Protein AF-A0A830F9Y8-F1 (afdb_monomer)

Secondary structure (DSSP, 8-state):
--------HHHHHHHHHHHHTTTS-HHHHHHHHHHHHHHHHHHHHTT---GGG--HHHHHHHHHHHHHTS---HHHHHHHHHHHHHHHHHHHHTTSS-TTHHHHS---TTTTTTT-STTHHHHHHHHHHHS--S----TTTTSSS--

pLDDT: mean 76.43, std 21.32, range [36.03, 96.94]

Nearest PDB structures (foldseek):
  3nrw-assembly1_A  TM=9.617E-01  e=2.261E-06  Haloarcula marismortui
  5hxy-assembly2_B  TM=8.631E-01  e=4.260E-02  Thermoplasma acidophilum DSM 1728
  5hxy-assembly4_D  TM=8.463E-01  e=5.295E-02  Thermoplasma acidophilum DSM 1728
  2a3v-assembly1_D  TM=7.297E-01  e=2.707E-01  Vibrio cholerae O1 biovar El Tor str. N16961

Mean predicted aligned error: 10.89 Å

Solvent-accessible surface area (backbone atoms only — not comparable to full-atom values): 8781 Å² total; per-residue (Å²): 131,86,78,69,46,81,47,42,49,64,57,52,50,50,54,52,50,59,63,42,60,85,77,48,56,68,72,55,50,48,52,48,54,64,48,47,45,63,54,39,54,46,27,60,76,70,69,47,58,38,43,60,73,62,44,58,67,53,57,51,48,53,54,47,45,48,42,72,76,64,64,43,54,73,67,59,45,52,54,33,50,54,52,46,39,56,47,44,47,50,32,36,76,66,30,27,30,60,80,66,48,43,68,62,49,65,77,47,100,54,70,46,74,80,50,66,56,85,71,46,73,65,51,56,63,54,52,57,64,72,68,60,63,96,72,81,69,67,85,75,80,77,79,84,86,88,134

Organism: NCBI:txid1193105

InterPro domains:
  IPR004107 Integrase, SAM-like, N-terminal [PF02899] (22-92)
  IPR010998 Integrase/recombinase, N-terminal [G3DSA:1.10.150.130] (1-110)
  IPR044068 Core-binding (CB) domain [PS51900] (7-92)

Radius of gyration: 16.34 Å; Cα contacts (8 Å, |Δi|>4): 111; chains: 1; bounding box: 56×32×41 Å

Sequence (147 aa):
MAELKPIAPAEAKEMYLAQRRGEVAESTLQAHHYRLKPFVQWCESTSLTNPNELSARDLHKYRFHRKEEDDLNKVTLRTQLSAIRVFVKFLESIDGVEQGLHDNFVLTGNVYDEFTSVESRSTVVREVQDNYSPNGRNPLSQASRSL

Structure (mmCIF, N/CA/C/O backbone):
data_AF-A0A830F9Y8-F1
#
_entry.id   AF-A0A830F9Y8-F1
#
loop_
_atom_site.group_PDB
_atom_site.id
_atom_site.type_symbol
_atom_site.label_atom_id
_atom_site.label_alt_id
_atom_site.label_comp_id
_atom_site.label_asym_id
_atom_site.label_entity_id
_atom_site.label_seq_id
_atom_site.pdbx_PDB_ins_code
_atom_site.Cartn_x
_atom_site.Cartn_y
_atom_site.Cartn_z
_atom_site.occupancy
_atom_site.B_iso_or_equiv
_atom_site.auth_seq_id
_atom_site.auth_comp_id
_atom_site.auth_asym_id
_atom_site.auth_atom_id
_atom_site.pdbx_PDB_model_num
ATOM 1 N N . MET A 1 1 ? -17.092 10.293 11.087 1.00 59.34 1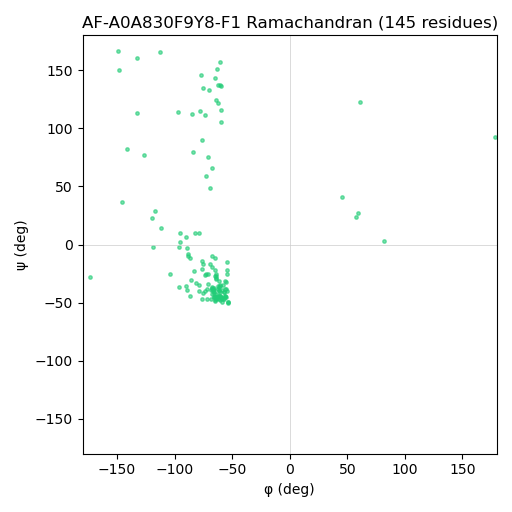 MET A N 1
ATOM 2 C CA . MET A 1 1 ? -15.776 9.829 10.601 1.00 59.34 1 MET A CA 1
ATOM 3 C C . MET A 1 1 ? -15.491 8.523 11.318 1.00 59.34 1 MET A C 1
ATOM 5 O O . MET A 1 1 ? -15.815 8.452 12.498 1.00 59.34 1 MET A O 1
ATOM 9 N N . ALA A 1 2 ? -15.026 7.490 10.613 1.00 70.50 2 ALA A N 1
ATOM 10 C CA . ALA A 1 2 ? -14.659 6.227 11.253 1.00 70.50 2 ALA A CA 1
ATOM 11 C C . ALA A 1 2 ? -13.461 6.453 12.190 1.00 70.50 2 ALA A C 1
ATOM 13 O O . ALA A 1 2 ? -12.599 7.282 11.896 1.00 70.50 2 ALA A O 1
ATOM 14 N N . GLU A 1 3 ? -13.443 5.764 13.328 1.00 86.50 3 GLU A N 1
ATOM 15 C CA . GLU A 1 3 ? -12.318 5.797 14.261 1.00 86.50 3 GLU A CA 1
ATOM 16 C C . GLU A 1 3 ? -11.200 4.905 13.713 1.00 86.50 3 GLU A C 1
ATOM 18 O O . GLU A 1 3 ? -11.386 3.697 13.575 1.00 86.50 3 GLU A O 1
ATOM 23 N N . LEU A 1 4 ? -10.058 5.506 13.368 1.00 92.25 4 LEU A N 1
ATOM 24 C CA . LEU A 1 4 ? -8.929 4.764 12.812 1.00 92.25 4 LEU A CA 1
ATOM 25 C C . LEU A 1 4 ? -8.202 3.973 13.900 1.00 92.25 4 LEU A C 1
ATOM 27 O O . LEU A 1 4 ? -7.878 4.507 14.964 1.00 92.25 4 LEU A O 1
ATOM 31 N N . LYS A 1 5 ? -7.882 2.713 13.608 1.00 89.62 5 LYS A N 1
ATOM 32 C CA . LYS A 1 5 ? -7.204 1.799 14.528 1.00 89.62 5 LYS A CA 1
ATOM 33 C C . LYS A 1 5 ? -5.706 1.782 14.235 1.00 89.62 5 LYS A C 1
ATOM 35 O O . LYS A 1 5 ? -5.310 1.331 13.162 1.00 89.62 5 LYS A O 1
ATOM 40 N N . PRO A 1 6 ? -4.867 2.271 15.166 1.00 92.00 6 PRO A N 1
ATOM 41 C CA . PRO A 1 6 ? -3.429 2.316 14.953 1.00 92.00 6 PRO A CA 1
ATOM 42 C C . PRO A 1 6 ? -2.872 0.904 14.772 1.00 92.00 6 PRO A C 1
ATOM 44 O O . PRO A 1 6 ? -3.231 -0.016 15.506 1.00 92.00 6 PRO A O 1
ATOM 47 N N . ILE A 1 7 ? -1.970 0.753 13.809 1.00 93.75 7 ILE A N 1
ATOM 48 C CA . ILE A 1 7 ? -1.305 -0.510 13.486 1.00 93.75 7 ILE A CA 1
ATOM 49 C C . ILE A 1 7 ? 0.101 -0.214 12.966 1.00 93.75 7 ILE A C 1
ATOM 51 O O . ILE A 1 7 ? 0.319 0.836 12.377 1.00 93.75 7 ILE A O 1
ATOM 55 N N . ALA A 1 8 ? 1.080 -1.095 13.154 1.00 94.25 8 ALA A N 1
ATOM 56 C CA . ALA A 1 8 ? 2.384 -0.898 12.517 1.00 94.25 8 ALA A CA 1
ATOM 57 C C . ALA A 1 8 ? 2.324 -1.276 11.018 1.00 94.25 8 ALA A C 1
ATOM 59 O O . ALA A 1 8 ? 1.669 -2.261 10.672 1.00 94.25 8 ALA A O 1
ATOM 60 N N . PRO A 1 9 ? 3.053 -0.603 10.103 1.00 93.81 9 PRO A N 1
ATOM 61 C CA . PRO A 1 9 ? 3.070 -0.971 8.683 1.00 93.81 9 PRO A CA 1
ATOM 62 C C . PRO A 1 9 ? 3.474 -2.431 8.434 1.00 93.81 9 PRO A C 1
ATOM 64 O O . PRO A 1 9 ? 2.911 -3.098 7.565 1.00 93.81 9 PRO A O 1
ATOM 67 N N . ALA A 1 10 ? 4.431 -2.941 9.216 1.00 94.56 10 ALA A N 1
ATOM 68 C CA . ALA A 1 10 ? 4.863 -4.334 9.155 1.00 94.56 10 ALA A CA 1
ATOM 69 C C . ALA A 1 10 ? 3.749 -5.300 9.584 1.00 94.56 10 ALA A C 1
ATOM 71 O O . ALA A 1 10 ? 3.488 -6.280 8.892 1.00 94.56 10 ALA A O 1
ATOM 72 N N . GLU A 1 11 ? 3.053 -4.996 10.679 1.00 95.94 11 GLU A N 1
ATOM 73 C CA . GLU A 1 11 ? 1.930 -5.797 11.171 1.00 95.94 11 GLU A CA 1
ATOM 74 C C . GLU A 1 11 ? 0.768 -5.799 10.172 1.00 95.94 11 GLU A C 1
ATOM 76 O O . GLU A 1 11 ? 0.253 -6.856 9.807 1.00 95.94 11 GLU A O 1
ATOM 81 N N . ALA A 1 12 ? 0.425 -4.629 9.632 1.00 96.00 12 ALA A N 1
ATOM 82 C CA . ALA A 1 12 ? -0.626 -4.501 8.637 1.00 96.00 12 ALA A CA 1
ATOM 83 C C . ALA A 1 12 ? -0.306 -5.282 7.352 1.00 96.00 12 ALA A C 1
ATOM 85 O O . ALA A 1 12 ? -1.188 -5.916 6.768 1.00 96.00 12 ALA A O 1
ATOM 86 N N . LYS A 1 13 ? 0.966 -5.294 6.926 1.00 96.75 13 LYS A N 1
ATOM 87 C CA . LYS A 1 13 ? 1.441 -6.137 5.819 1.00 96.75 13 LYS A CA 1
ATOM 88 C C . LYS A 1 13 ? 1.219 -7.622 6.113 1.00 96.75 13 LYS A C 1
ATOM 90 O O . LYS A 1 13 ? 0.755 -8.338 5.228 1.00 96.75 13 LYS A O 1
ATOM 95 N N . GLU A 1 14 ? 1.543 -8.098 7.311 1.00 96.94 14 GLU A N 1
ATOM 96 C CA . GLU A 1 14 ? 1.347 -9.510 7.657 1.00 96.94 14 GLU A CA 1
ATOM 97 C C . GLU A 1 14 ? -0.139 -9.884 7.709 1.00 96.94 14 GLU A C 1
ATOM 99 O O . GLU A 1 14 ? -0.518 -10.924 7.168 1.00 96.94 14 GLU A O 1
ATOM 104 N N . MET A 1 15 ? -1.001 -9.012 8.242 1.00 96.25 15 MET A N 1
ATOM 105 C CA . MET A 1 15 ? -2.456 -9.212 8.201 1.00 96.25 15 MET A CA 1
ATOM 106 C C . MET A 1 15 ? -2.985 -9.291 6.763 1.00 96.25 15 MET A C 1
ATOM 108 O O . MET A 1 15 ? -3.756 -10.193 6.432 1.00 96.25 15 MET A O 1
ATOM 112 N N . TYR A 1 16 ? -2.522 -8.397 5.886 1.00 96.38 16 TYR A N 1
ATOM 113 C CA . TYR A 1 16 ? -2.870 -8.414 4.466 1.00 96.38 16 TYR A CA 1
ATOM 114 C C . TYR A 1 16 ? -2.474 -9.735 3.787 1.00 96.38 16 TYR A C 1
ATOM 116 O O . TYR A 1 16 ? -3.261 -10.333 3.048 1.00 96.38 16 TYR A O 1
ATOM 124 N N . LEU A 1 17 ? -1.252 -10.211 4.038 1.00 95.19 17 LEU A N 1
ATOM 125 C CA . LEU A 1 17 ? -0.767 -11.473 3.479 1.00 95.19 17 LEU A CA 1
ATOM 126 C C . LEU A 1 17 ? -1.526 -12.676 4.055 1.00 95.19 17 LEU A C 1
ATOM 128 O O . LEU A 1 17 ? -1.830 -13.614 3.318 1.00 95.19 17 LEU A O 1
ATOM 132 N N . ALA A 1 18 ? -1.875 -12.647 5.341 1.00 95.88 18 ALA A N 1
ATOM 133 C CA . ALA A 1 18 ? -2.679 -13.689 5.967 1.00 95.88 18 ALA A CA 1
ATOM 134 C C . ALA A 1 18 ? -4.066 -13.802 5.316 1.00 95.88 18 ALA A C 1
ATOM 136 O O . ALA A 1 18 ? -4.477 -14.912 4.980 1.00 95.88 18 ALA A O 1
ATOM 137 N N . GLN A 1 19 ? -4.741 -12.675 5.054 1.00 93.75 19 GLN A N 1
ATOM 138 C CA . GLN A 1 19 ? -6.018 -12.671 4.335 1.00 93.75 19 GLN A CA 1
ATOM 139 C C . GLN A 1 19 ? -5.864 -13.244 2.916 1.00 93.75 19 GLN A C 1
ATOM 141 O O . GLN A 1 19 ? -6.620 -14.120 2.501 1.00 93.75 19 GLN A O 1
ATOM 146 N N . ARG A 1 20 ? -4.842 -12.797 2.178 1.00 90.56 20 ARG A N 1
ATOM 147 C CA . ARG A 1 20 ? -4.605 -13.210 0.786 1.00 90.56 20 ARG A CA 1
ATOM 148 C C . ARG A 1 20 ? -4.270 -14.687 0.622 1.00 90.56 20 ARG A C 1
ATOM 150 O O . ARG A 1 20 ? -4.530 -15.240 -0.443 1.00 90.56 20 ARG A O 1
ATOM 157 N N . ARG A 1 21 ? -3.695 -15.333 1.638 1.00 91.38 21 ARG A N 1
ATOM 158 C CA . ARG A 1 21 ? -3.220 -16.725 1.560 1.00 91.38 21 ARG A CA 1
ATOM 159 C C . ARG A 1 21 ? -4.304 -17.718 1.124 1.00 91.38 21 ARG A C 1
ATOM 161 O O . ARG A 1 21 ? -3.980 -18.694 0.461 1.00 91.38 21 ARG A O 1
ATOM 168 N N . GLY A 1 22 ? -5.569 -17.476 1.474 1.00 86.56 22 GLY A N 1
ATOM 169 C CA . GLY A 1 22 ? -6.697 -18.318 1.054 1.00 86.56 22 GLY A CA 1
ATOM 170 C C . GLY A 1 22 ? -7.299 -17.956 -0.309 1.00 86.56 22 GLY A C 1
ATOM 171 O O . GLY A 1 22 ? -8.105 -18.715 -0.838 1.00 86.56 22 GLY A O 1
ATOM 172 N N . GLU A 1 23 ? -6.929 -16.807 -0.876 1.00 88.81 23 GLU A N 1
ATOM 173 C CA . GLU A 1 23 ? -7.550 -16.233 -2.078 1.00 88.81 23 GLU A CA 1
ATOM 174 C C . GLU A 1 23 ? -6.688 -16.414 -3.335 1.00 88.81 23 GLU A C 1
ATOM 176 O O . GLU A 1 23 ? -7.203 -16.395 -4.454 1.00 88.81 23 GLU A O 1
ATOM 181 N N . VAL A 1 24 ? -5.368 -16.546 -3.173 1.00 88.44 24 VAL A N 1
ATOM 182 C CA . VAL A 1 24 ? -4.410 -16.571 -4.285 1.00 88.44 24 VAL A CA 1
ATOM 183 C C . VAL A 1 24 ? -3.404 -17.710 -4.156 1.00 88.44 24 VAL A C 1
ATOM 185 O O . VAL A 1 24 ? -3.159 -18.233 -3.074 1.00 88.44 24 VAL A O 1
ATOM 188 N N . ALA A 1 25 ? -2.771 -18.072 -5.274 1.00 91.25 25 ALA A N 1
ATOM 189 C CA . ALA A 1 25 ? -1.667 -19.026 -5.271 1.00 91.25 25 ALA A CA 1
ATOM 190 C C . ALA A 1 25 ? -0.465 -18.502 -4.462 1.00 91.25 25 ALA A C 1
ATOM 192 O O . ALA A 1 25 ? -0.194 -17.299 -4.450 1.00 91.25 25 ALA A O 1
ATOM 193 N N . GLU A 1 26 ? 0.321 -19.412 -3.880 1.00 86.94 26 GLU A N 1
ATOM 194 C CA . GLU A 1 26 ? 1.504 -19.074 -3.072 1.00 86.94 26 GLU A CA 1
ATOM 195 C C . GLU A 1 26 ? 2.493 -18.171 -3.827 1.00 86.94 26 GLU A C 1
ATOM 197 O O . GLU A 1 26 ? 2.990 -17.191 -3.283 1.00 86.94 26 GLU A O 1
ATOM 202 N N . SER A 1 27 ? 2.712 -18.411 -5.123 1.00 87.81 27 SER A N 1
ATOM 203 C CA . SER A 1 27 ? 3.566 -17.557 -5.963 1.00 87.81 27 SER A CA 1
ATOM 204 C C . SER A 1 27 ? 3.066 -16.110 -6.052 1.00 87.81 27 SER A C 1
ATOM 206 O O . SER A 1 27 ? 3.857 -15.166 -6.065 1.00 87.81 27 SER A O 1
ATOM 208 N N . THR A 1 28 ? 1.745 -15.918 -6.073 1.00 88.12 28 THR A N 1
ATOM 209 C CA . THR A 1 28 ? 1.118 -14.591 -6.080 1.00 88.12 28 THR A CA 1
ATOM 210 C C . THR A 1 28 ? 1.239 -13.935 -4.708 1.00 88.12 28 THR A C 1
ATOM 212 O O . THR A 1 28 ? 1.537 -12.741 -4.626 1.00 88.12 28 THR A O 1
ATOM 215 N N . LEU A 1 29 ? 1.071 -14.708 -3.631 1.00 90.81 29 LEU A N 1
ATOM 216 C CA . LEU A 1 29 ? 1.266 -14.234 -2.263 1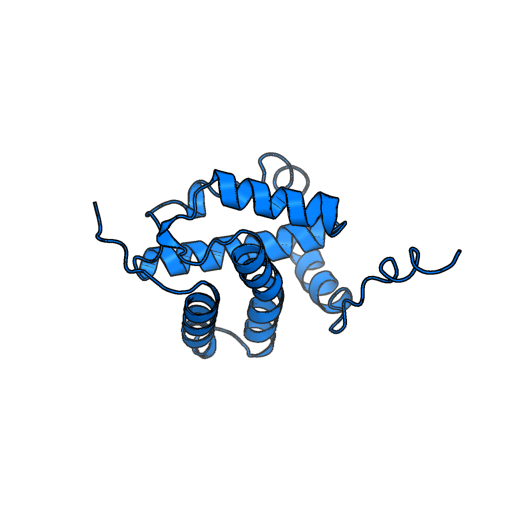.00 90.81 29 LEU A CA 1
ATOM 217 C C . LEU A 1 29 ? 2.704 -13.746 -2.042 1.00 90.81 29 LEU A C 1
ATOM 219 O O . LEU A 1 29 ? 2.914 -12.626 -1.570 1.00 90.81 29 LEU A O 1
ATOM 223 N N . GLN A 1 30 ? 3.687 -14.538 -2.473 1.00 89.44 30 GLN A N 1
ATOM 224 C CA . GLN A 1 30 ? 5.098 -14.167 -2.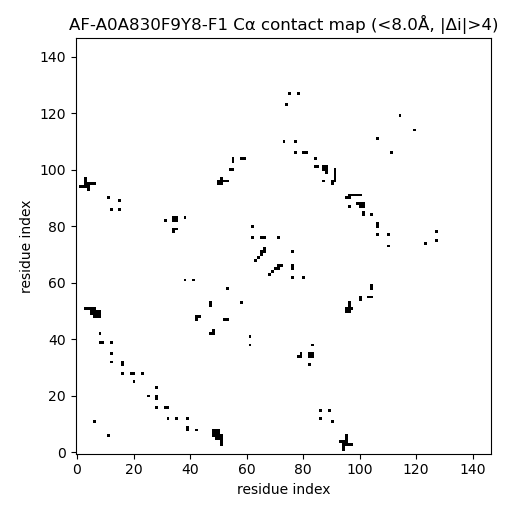442 1.00 89.44 30 GLN A CA 1
ATOM 225 C C . GLN A 1 30 ? 5.350 -12.883 -3.235 1.00 89.44 30 GLN A C 1
ATOM 227 O O . GLN A 1 30 ? 5.949 -11.941 -2.718 1.00 89.44 30 GLN A O 1
ATOM 232 N N . ALA A 1 31 ? 4.818 -12.773 -4.454 1.00 90.06 31 ALA A N 1
ATOM 233 C CA . ALA A 1 31 ? 4.959 -11.558 -5.251 1.00 90.06 31 ALA A CA 1
ATOM 234 C C . ALA A 1 31 ? 4.427 -10.307 -4.523 1.00 90.06 31 ALA A C 1
ATOM 236 O O . ALA A 1 31 ? 5.064 -9.252 -4.562 1.00 90.06 31 ALA A O 1
ATOM 237 N N . HIS A 1 32 ? 3.294 -10.409 -3.820 1.00 91.62 32 HIS A N 1
ATOM 238 C CA . HIS A 1 32 ? 2.794 -9.327 -2.970 1.00 91.62 32 HIS A CA 1
ATOM 239 C C . HIS A 1 32 ? 3.741 -9.013 -1.807 1.00 91.62 32 HIS A C 1
ATOM 241 O O . HIS A 1 32 ? 4.063 -7.843 -1.597 1.00 91.62 32 HIS A O 1
ATOM 247 N N . HIS A 1 33 ? 4.225 -10.032 -1.095 1.00 92.50 33 HIS A N 1
ATOM 248 C CA . HIS A 1 33 ? 5.177 -9.869 0.003 1.00 92.50 33 HIS A CA 1
ATOM 249 C C . HIS A 1 33 ? 6.418 -9.071 -0.435 1.00 92.50 33 HIS A C 1
ATOM 251 O O . HIS A 1 33 ? 6.768 -8.069 0.194 1.00 92.50 33 HIS A O 1
ATOM 257 N N . TYR A 1 34 ? 7.037 -9.454 -1.556 1.00 92.94 34 TYR A N 1
ATOM 258 C CA . TYR A 1 34 ? 8.236 -8.785 -2.067 1.00 92.94 34 TYR A CA 1
ATOM 259 C C . TYR A 1 34 ? 7.977 -7.357 -2.544 1.00 92.94 34 TYR A C 1
ATOM 261 O O . TYR A 1 34 ? 8.809 -6.481 -2.322 1.00 92.94 34 TYR A O 1
ATOM 269 N N . ARG A 1 35 ? 6.820 -7.088 -3.157 1.00 92.12 35 ARG A N 1
ATOM 270 C CA . ARG A 1 35 ? 6.471 -5.736 -3.627 1.00 92.12 35 ARG A CA 1
ATOM 271 C C . ARG A 1 35 ? 6.172 -4.774 -2.481 1.00 92.12 35 ARG A C 1
ATOM 273 O O . ARG A 1 35 ? 6.487 -3.592 -2.603 1.00 92.12 35 ARG A O 1
ATOM 280 N N . LEU A 1 36 ? 5.587 -5.269 -1.389 1.00 94.75 36 LEU A N 1
ATOM 281 C CA . LEU A 1 36 ? 5.233 -4.461 -0.218 1.00 94.75 36 LEU A CA 1
ATOM 282 C C . LEU A 1 36 ? 6.405 -4.249 0.744 1.00 94.75 36 LEU A C 1
ATOM 284 O O . LEU A 1 36 ? 6.411 -3.271 1.484 1.00 94.75 36 LEU A O 1
ATOM 288 N N . LYS A 1 37 ? 7.418 -5.121 0.723 1.00 94.19 37 LYS A N 1
ATOM 289 C CA . LYS A 1 37 ? 8.585 -5.001 1.606 1.00 94.19 37 LYS A CA 1
ATOM 290 C C . LYS A 1 37 ? 9.277 -3.623 1.518 1.00 94.19 37 LYS A C 1
ATOM 292 O O . LYS A 1 37 ? 9.452 -3.022 2.575 1.00 94.19 37 LYS A O 1
ATOM 297 N N . PRO A 1 38 ? 9.599 -3.067 0.331 1.00 93.62 38 PRO A N 1
ATOM 298 C CA . PRO A 1 38 ? 10.215 -1.740 0.249 1.00 93.62 38 PRO A CA 1
ATOM 299 C C . PRO A 1 38 ? 9.317 -0.613 0.760 1.00 93.62 38 PRO A C 1
ATOM 301 O O . PRO A 1 38 ? 9.821 0.407 1.205 1.00 93.62 38 PRO A O 1
ATOM 304 N N . PHE A 1 39 ? 7.991 -0.773 0.697 1.00 94.06 39 PHE A N 1
ATOM 305 C CA . PHE A 1 39 ? 7.067 0.211 1.260 1.00 94.06 39 PHE A CA 1
ATOM 306 C C . PHE A 1 39 ? 7.148 0.242 2.789 1.00 94.06 39 PHE A C 1
ATOM 308 O O . PHE A 1 39 ? 7.318 1.312 3.359 1.00 94.06 39 PHE A O 1
ATOM 315 N N . VAL A 1 40 ? 7.126 -0.922 3.444 1.00 94.00 40 VAL A N 1
ATOM 316 C CA . VAL A 1 40 ? 7.285 -1.011 4.907 1.00 94.00 40 VAL A CA 1
ATOM 317 C C . VAL A 1 40 ? 8.640 -0.452 5.352 1.00 94.00 40 VAL A C 1
ATOM 319 O O . VAL A 1 40 ? 8.691 0.350 6.278 1.00 94.00 40 VAL A O 1
ATOM 322 N N . GLN A 1 41 ? 9.720 -0.799 4.644 1.00 92.31 41 GLN A N 1
ATOM 323 C CA . GLN A 1 41 ? 11.060 -0.263 4.919 1.00 92.31 41 GLN A CA 1
ATOM 324 C C . GLN A 1 41 ? 11.123 1.260 4.750 1.00 92.31 41 GLN A C 1
ATOM 326 O O . GLN A 1 41 ? 11.758 1.956 5.539 1.00 92.31 41 GLN A O 1
ATOM 331 N N . TRP A 1 42 ? 10.446 1.789 3.731 1.00 93.56 42 TRP A N 1
ATOM 332 C CA . TRP A 1 42 ? 10.354 3.226 3.527 1.00 93.56 42 TRP A CA 1
ATOM 333 C C . TRP A 1 42 ? 9.592 3.909 4.667 1.00 93.56 42 TRP A C 1
ATOM 335 O O . TRP A 1 42 ? 10.096 4.890 5.208 1.00 93.56 42 TRP A O 1
ATOM 345 N N . CYS A 1 43 ? 8.452 3.356 5.096 1.00 92.50 43 CYS A N 1
ATOM 346 C CA . CYS A 1 43 ? 7.698 3.858 6.245 1.00 92.50 43 CYS A CA 1
ATOM 347 C C . CYS A 1 43 ? 8.566 3.935 7.511 1.00 92.50 43 CYS A C 1
ATOM 349 O O . CYS A 1 43 ? 8.575 4.964 8.182 1.00 92.50 43 CYS A O 1
ATOM 351 N N . GLU A 1 44 ? 9.356 2.896 7.796 1.00 90.06 44 GLU A N 1
ATOM 352 C CA . GLU A 1 44 ? 10.319 2.899 8.906 1.00 90.06 44 GLU A CA 1
ATOM 353 C C . GLU A 1 44 ? 11.360 4.021 8.753 1.00 90.06 44 GLU A C 1
ATOM 355 O O . GLU A 1 44 ? 11.594 4.782 9.692 1.00 90.06 44 GLU A O 1
ATOM 360 N N . SER A 1 45 ? 11.936 4.183 7.556 1.00 89.69 45 SER A N 1
ATOM 361 C CA . SER A 1 45 ? 12.948 5.214 7.282 1.00 89.69 45 SER A CA 1
ATOM 362 C C . SER A 1 45 ? 12.418 6.648 7.413 1.00 89.69 45 SER A C 1
ATOM 364 O O . SER A 1 45 ? 13.162 7.550 7.793 1.00 89.69 45 SER A O 1
ATOM 366 N N . THR A 1 46 ? 11.128 6.868 7.143 1.00 88.31 46 THR A N 1
ATOM 367 C CA . THR A 1 46 ? 10.478 8.182 7.241 1.00 88.31 46 THR A CA 1
ATOM 368 C C . THR A 1 46 ? 9.771 8.405 8.577 1.00 88.31 46 THR A C 1
ATOM 370 O O . THR A 1 46 ? 9.033 9.378 8.707 1.00 88.31 46 THR A O 1
ATOM 373 N N . SER A 1 47 ? 9.972 7.522 9.565 1.00 88.75 47 SER A N 1
ATOM 374 C CA . SER A 1 47 ? 9.269 7.538 10.861 1.00 88.75 47 SER A CA 1
ATOM 375 C C . SER A 1 47 ? 7.738 7.454 10.759 1.00 88.75 47 SER A C 1
ATOM 377 O O . SER A 1 47 ? 7.030 7.842 11.683 1.00 88.75 47 SER A O 1
ATOM 379 N N . LEU A 1 48 ? 7.219 6.909 9.657 1.00 90.25 48 LEU A N 1
ATOM 380 C CA . LEU A 1 48 ? 5.799 6.625 9.476 1.00 90.25 48 LEU A CA 1
ATOM 381 C C . LEU A 1 48 ? 5.503 5.267 10.120 1.00 90.25 48 LEU A C 1
ATOM 383 O O . LEU A 1 48 ? 5.460 4.230 9.462 1.00 90.25 48 LEU A O 1
ATOM 387 N N . THR A 1 49 ? 5.354 5.268 11.440 1.00 88.50 49 THR A N 1
ATOM 388 C CA . THR A 1 49 ? 5.120 4.054 12.239 1.00 88.50 49 THR A C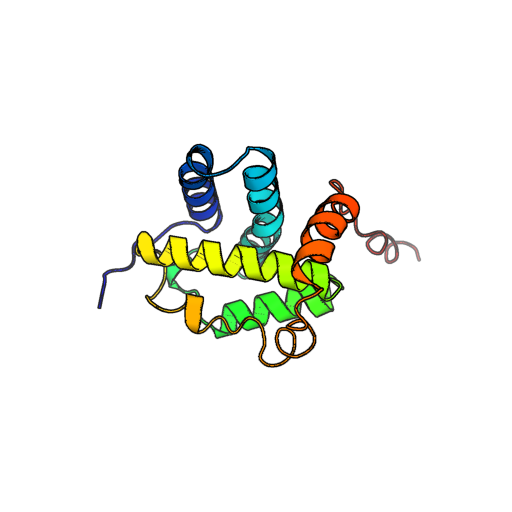A 1
ATOM 389 C C . THR A 1 49 ? 3.642 3.703 12.381 1.00 88.50 49 THR A C 1
ATOM 391 O O . THR A 1 49 ? 3.328 2.617 12.861 1.00 88.50 49 THR A O 1
ATOM 394 N N . ASN A 1 50 ? 2.746 4.589 11.938 1.00 90.00 50 ASN A N 1
ATOM 395 C CA . ASN A 1 50 ? 1.304 4.396 11.965 1.00 90.00 50 ASN A CA 1
ATOM 396 C C . ASN A 1 50 ? 0.683 4.770 10.603 1.00 90.00 50 ASN A C 1
ATOM 398 O O . ASN A 1 50 ? 0.673 5.950 10.242 1.00 90.00 50 ASN A O 1
ATOM 402 N N . PRO A 1 51 ? 0.135 3.802 9.845 1.00 88.69 51 PRO A N 1
ATOM 403 C CA . PRO A 1 51 ? -0.585 4.036 8.605 1.00 88.69 51 PRO A CA 1
ATOM 404 C C . PRO A 1 51 ? -1.741 5.030 8.727 1.00 88.69 51 PRO A C 1
ATOM 406 O O . PRO A 1 51 ? -2.055 5.655 7.724 1.00 88.69 51 PRO A O 1
ATOM 409 N N . ASN A 1 52 ? -2.304 5.278 9.917 1.00 91.31 52 ASN A N 1
ATOM 410 C CA . ASN A 1 52 ? -3.339 6.303 10.106 1.00 91.31 52 ASN A CA 1
ATOM 411 C C . ASN A 1 52 ? -2.908 7.699 9.615 1.00 91.31 52 ASN A C 1
ATOM 413 O O . ASN A 1 52 ? -3.755 8.525 9.290 1.00 91.31 52 ASN A O 1
ATOM 417 N N . GLU A 1 53 ? -1.602 7.968 9.578 1.00 88.12 53 GLU A N 1
ATOM 418 C CA . GLU A 1 53 ? -1.023 9.233 9.117 1.00 88.12 53 GLU A CA 1
ATOM 419 C C . GLU A 1 53 ? -0.738 9.251 7.606 1.00 88.12 53 GLU A C 1
ATOM 421 O O . GLU A 1 53 ? -0.306 10.273 7.070 1.00 88.12 53 GLU A O 1
ATOM 426 N N . LEU A 1 54 ? -0.966 8.139 6.896 1.00 90.56 54 LEU A N 1
ATOM 427 C CA . LEU A 1 54 ? -0.759 8.069 5.453 1.00 90.56 54 LEU A CA 1
ATOM 428 C C . LEU A 1 54 ? -1.691 9.035 4.735 1.00 90.56 54 LEU A C 1
ATOM 430 O O . LEU A 1 54 ? -2.913 8.909 4.770 1.00 90.56 54 LEU A O 1
ATOM 434 N N . SER A 1 55 ? -1.084 9.938 3.974 1.00 87.81 55 SER A N 1
ATOM 435 C CA . SER A 1 55 ? -1.796 10.804 3.048 1.00 87.81 55 SER A CA 1
ATOM 436 C C . SER A 1 55 ? -1.457 10.471 1.596 1.00 87.81 55 SER A C 1
ATOM 438 O O . SER A 1 55 ? -0.439 9.843 1.280 1.00 87.81 55 SER A O 1
ATOM 440 N N . ALA A 1 56 ? -2.263 10.987 0.666 1.00 87.44 56 ALA A N 1
ATOM 441 C CA . ALA A 1 56 ? -1.947 10.913 -0.760 1.00 87.44 56 ALA A CA 1
ATOM 442 C C . ALA A 1 56 ? -0.569 11.533 -1.077 1.00 87.44 56 ALA A C 1
ATOM 444 O O . ALA A 1 56 ? 0.138 11.070 -1.972 1.00 87.44 56 ALA A O 1
ATOM 445 N N . ARG A 1 57 ? -0.142 12.550 -0.310 1.00 87.81 57 ARG A N 1
ATOM 446 C CA . ARG A 1 57 ? 1.174 13.188 -0.470 1.00 87.81 57 ARG A CA 1
ATOM 447 C C . ARG A 1 57 ? 2.306 12.230 -0.120 1.00 87.81 57 ARG A C 1
ATOM 449 O O . ARG A 1 57 ? 3.325 12.242 -0.803 1.00 87.81 57 ARG A O 1
ATOM 456 N N . ASP A 1 58 ? 2.138 11.396 0.898 1.00 90.50 58 ASP A N 1
ATOM 457 C CA . ASP A 1 58 ? 3.165 10.435 1.311 1.00 90.50 58 ASP A CA 1
ATOM 458 C C . ASP A 1 58 ? 3.291 9.302 0.302 1.00 90.50 58 ASP A C 1
ATOM 460 O O . ASP A 1 58 ? 4.396 8.937 -0.090 1.00 90.50 58 ASP A O 1
ATOM 464 N N . LEU A 1 59 ? 2.167 8.852 -0.252 1.00 88.81 59 LEU A N 1
ATOM 465 C CA . LEU A 1 59 ? 2.170 7.919 -1.372 1.00 88.81 59 LEU A CA 1
ATOM 466 C C . LEU A 1 59 ? 2.866 8.500 -2.622 1.00 88.81 59 LEU A C 1
ATOM 468 O O . LEU A 1 59 ? 3.589 7.789 -3.327 1.00 88.81 59 LEU A O 1
ATOM 472 N N . HIS A 1 60 ? 2.716 9.804 -2.883 1.00 87.31 60 HIS A N 1
ATOM 473 C CA . HIS A 1 60 ? 3.480 10.502 -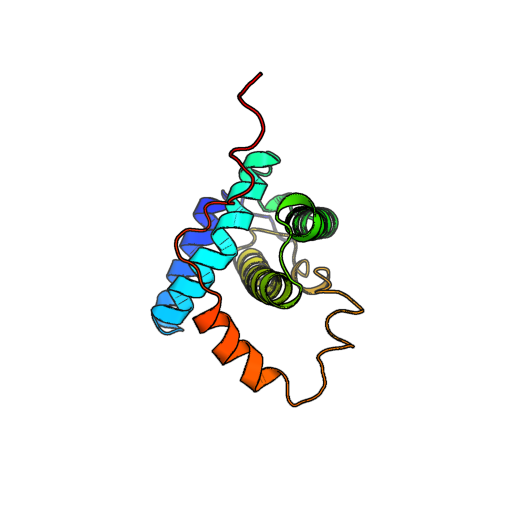3.922 1.00 87.31 60 HIS A CA 1
ATOM 474 C C . HIS A 1 60 ? 4.984 10.568 -3.616 1.00 87.31 60 HIS A C 1
ATOM 476 O O . HIS A 1 60 ? 5.787 10.353 -4.528 1.00 87.31 60 HIS A O 1
ATOM 482 N N . LYS A 1 61 ? 5.379 10.826 -2.361 1.00 89.44 61 LYS A N 1
ATOM 483 C CA . LYS A 1 61 ? 6.791 10.805 -1.938 1.00 89.44 61 LYS A CA 1
ATOM 484 C C . LYS A 1 61 ? 7.396 9.416 -2.104 1.00 89.44 61 LYS A C 1
ATOM 486 O O . LYS A 1 61 ? 8.480 9.303 -2.664 1.00 89.44 61 LYS A O 1
ATOM 491 N N . TYR A 1 62 ? 6.678 8.369 -1.700 1.00 90.31 62 TYR A N 1
ATOM 492 C CA . TYR A 1 62 ? 7.108 6.989 -1.902 1.00 90.31 62 TYR A CA 1
ATOM 493 C C . TYR A 1 62 ? 7.350 6.693 -3.387 1.00 90.31 62 TYR A C 1
ATOM 495 O O . TYR A 1 62 ? 8.396 6.167 -3.759 1.00 90.31 62 TYR A O 1
ATOM 503 N N . ARG A 1 63 ? 6.419 7.094 -4.265 1.00 87.94 63 ARG A N 1
ATOM 504 C CA . ARG A 1 63 ? 6.590 6.950 -5.720 1.00 87.94 63 ARG A CA 1
ATOM 505 C C . ARG A 1 63 ? 7.862 7.637 -6.219 1.00 87.94 63 ARG A C 1
ATOM 507 O O . ARG A 1 63 ? 8.556 7.071 -7.057 1.00 87.94 63 ARG A O 1
ATOM 514 N N . PHE A 1 64 ? 8.120 8.860 -5.760 1.00 89.25 64 PHE A N 1
ATOM 515 C CA . PHE A 1 64 ? 9.302 9.626 -6.148 1.00 89.25 64 PHE A CA 1
ATOM 516 C C . PHE A 1 64 ? 10.585 8.950 -5.660 1.00 89.25 64 PHE A C 1
ATOM 518 O O . PHE A 1 64 ? 11.471 8.708 -6.467 1.00 89.25 64 PHE A O 1
ATOM 525 N N . HIS A 1 65 ? 10.630 8.535 -4.392 1.00 88.25 65 HIS A N 1
ATOM 526 C CA . HIS A 1 65 ? 11.749 7.791 -3.813 1.00 88.25 65 HIS A CA 1
ATOM 527 C C . HIS A 1 65 ? 12.085 6.539 -4.636 1.00 88.25 65 HIS A C 1
ATOM 529 O O . HIS A 1 65 ? 13.208 6.384 -5.101 1.00 88.25 65 HIS A O 1
ATOM 535 N N . ARG A 1 66 ? 11.082 5.707 -4.950 1.00 89.06 66 ARG A N 1
ATOM 536 C CA . ARG A 1 66 ? 11.287 4.491 -5.756 1.00 89.06 66 ARG A CA 1
ATOM 537 C C . ARG A 1 66 ? 11.761 4.762 -7.186 1.00 89.06 66 ARG A C 1
ATOM 539 O O . ARG A 1 66 ? 12.330 3.873 -7.811 1.00 89.06 66 ARG A O 1
ATOM 546 N N . LYS A 1 67 ? 11.464 5.939 -7.737 1.00 85.31 67 LYS A N 1
ATOM 547 C CA . LYS A 1 67 ? 11.862 6.313 -9.096 1.00 85.31 67 LYS A CA 1
ATOM 548 C C . LYS A 1 67 ? 13.259 6.925 -9.132 1.00 85.31 67 LYS A C 1
ATOM 550 O O . LYS A 1 67 ? 14.016 6.590 -10.026 1.00 85.31 67 LYS A O 1
ATOM 555 N N . GLU A 1 68 ? 13.565 7.827 -8.209 1.00 84.25 68 GLU A N 1
ATOM 556 C CA . GLU A 1 68 ? 14.776 8.652 -8.271 1.00 84.25 68 GLU A CA 1
ATOM 557 C C . GLU A 1 68 ? 15.920 8.073 -7.432 1.00 84.25 68 GLU A C 1
ATOM 559 O O . GLU A 1 68 ? 17.066 8.128 -7.857 1.00 84.25 68 GLU A O 1
ATOM 564 N N . GLU A 1 69 ? 15.621 7.482 -6.271 1.00 84.00 69 GLU A N 1
ATOM 565 C CA . GLU A 1 69 ? 16.645 6.926 -5.371 1.00 84.00 69 GLU A CA 1
ATOM 566 C C . GLU A 1 69 ? 16.957 5.463 -5.710 1.00 84.00 69 GLU A C 1
ATOM 568 O O . GLU A 1 69 ? 18.108 5.033 -5.676 1.00 84.00 69 GLU A O 1
ATOM 573 N N . ASP A 1 70 ? 15.928 4.688 -6.062 1.00 84.75 70 ASP A N 1
ATOM 574 C CA . ASP A 1 70 ? 16.069 3.265 -6.395 1.00 84.75 70 ASP A CA 1
ATOM 575 C C . ASP A 1 70 ? 16.192 2.984 -7.902 1.00 84.75 70 ASP A C 1
ATOM 577 O O . ASP A 1 70 ? 16.295 1.819 -8.290 1.00 84.75 70 ASP A O 1
ATOM 581 N N . ASP A 1 71 ? 16.123 4.029 -8.737 1.00 85.50 71 ASP A N 1
ATOM 582 C CA . ASP A 1 71 ? 16.194 3.979 -10.208 1.00 85.50 71 ASP A CA 1
ATOM 583 C C . ASP A 1 71 ? 15.331 2.862 -10.834 1.00 85.50 71 ASP A C 1
ATOM 585 O O . ASP A 1 71 ? 15.730 2.130 -11.746 1.00 85.50 71 ASP A O 1
ATOM 589 N N . LEU A 1 72 ? 14.116 2.662 -10.304 1.00 83.75 72 LEU A N 1
ATOM 590 C CA . LEU A 1 72 ? 13.237 1.632 -10.841 1.00 83.75 72 LEU A CA 1
ATOM 591 C C . LEU A 1 72 ? 12.721 2.005 -12.229 1.00 83.75 72 LEU A C 1
ATOM 593 O O . LEU A 1 72 ? 12.124 3.064 -12.445 1.00 83.75 72 LEU A O 1
ATOM 597 N N . ASN A 1 73 ? 12.795 1.038 -13.145 1.00 85.06 73 ASN A N 1
ATOM 598 C CA . ASN A 1 73 ? 12.132 1.159 -14.435 1.00 85.06 73 ASN A CA 1
ATOM 599 C C . ASN A 1 73 ? 10.600 1.315 -14.281 1.00 85.06 73 ASN A C 1
ATOM 601 O O . ASN A 1 73 ? 9.985 0.892 -13.291 1.00 85.06 73 ASN A O 1
ATOM 605 N N . LYS A 1 74 ? 9.963 1.897 -15.306 1.00 82.06 74 LYS A N 1
ATOM 606 C CA . LYS A 1 74 ? 8.524 2.218 -15.307 1.00 82.06 74 LYS A CA 1
ATOM 607 C C . LYS A 1 74 ? 7.630 0.996 -15.033 1.00 82.06 74 LYS A C 1
ATOM 609 O O . LYS A 1 74 ? 6.623 1.128 -14.335 1.00 82.06 74 LYS A O 1
ATOM 614 N N . VAL A 1 75 ? 7.982 -0.180 -15.561 1.00 84.19 75 VAL A N 1
ATOM 615 C CA . VAL A 1 75 ? 7.183 -1.416 -15.454 1.00 84.19 75 VAL A CA 1
ATOM 616 C C . VAL A 1 75 ? 7.222 -1.975 -14.030 1.00 84.19 75 VAL A C 1
ATOM 618 O O . VAL A 1 75 ? 6.175 -2.277 -13.445 1.00 84.19 75 VAL A O 1
ATOM 621 N N . THR A 1 76 ? 8.412 -2.052 -13.437 1.00 84.19 76 THR A N 1
ATOM 622 C CA . THR A 1 76 ? 8.621 -2.494 -12.054 1.00 84.19 76 THR A CA 1
ATOM 623 C C . THR A 1 76 ? 7.934 -1.547 -11.081 1.00 84.19 76 THR A C 1
ATOM 625 O O . THR A 1 76 ? 7.180 -1.998 -10.215 1.00 84.19 76 THR A O 1
ATOM 628 N N . LEU A 1 77 ? 8.108 -0.234 -11.271 1.00 86.38 77 LEU A N 1
ATOM 629 C CA . LEU A 1 77 ? 7.447 0.781 -10.456 1.00 86.38 77 LEU A CA 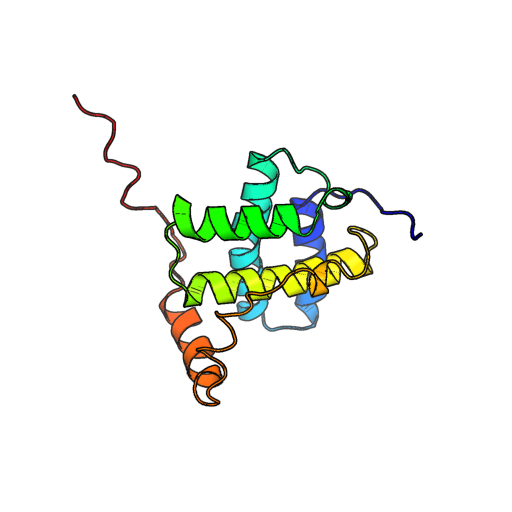1
ATOM 630 C C . LEU A 1 77 ? 5.922 0.638 -10.532 1.00 86.38 77 LEU A C 1
ATOM 632 O O . LEU A 1 77 ? 5.261 0.535 -9.502 1.00 86.38 77 LEU A O 1
ATOM 636 N N . ARG A 1 78 ? 5.344 0.541 -11.736 1.00 84.62 78 ARG A N 1
ATOM 637 C CA . ARG A 1 78 ? 3.896 0.338 -11.921 1.00 84.62 78 ARG A CA 1
ATOM 638 C C . ARG A 1 78 ? 3.391 -0.910 -11.198 1.00 84.62 78 ARG A C 1
ATOM 640 O O . ARG A 1 78 ? 2.338 -0.870 -10.555 1.00 84.62 78 ARG A O 1
ATOM 647 N N . THR A 1 79 ? 4.123 -2.013 -11.307 1.00 85.81 79 THR A N 1
ATOM 648 C CA . THR A 1 79 ? 3.766 -3.290 -10.678 1.00 85.81 79 THR A CA 1
ATOM 649 C C . THR A 1 79 ? 3.776 -3.178 -9.154 1.00 85.81 79 THR A C 1
ATOM 651 O O . THR A 1 79 ? 2.848 -3.643 -8.487 1.00 85.81 79 THR A O 1
ATOM 654 N N . GLN A 1 80 ? 4.786 -2.506 -8.598 1.00 88.88 80 GLN A N 1
ATOM 655 C CA . GLN A 1 80 ? 4.883 -2.244 -7.166 1.00 88.88 80 GLN A CA 1
ATOM 656 C C . GLN A 1 80 ? 3.751 -1.335 -6.674 1.00 88.88 80 GLN A C 1
ATOM 658 O O . GLN A 1 80 ? 3.058 -1.687 -5.720 1.00 88.88 80 GLN A O 1
ATOM 663 N N . LEU A 1 81 ? 3.496 -0.215 -7.356 1.00 89.50 81 LEU A N 1
ATOM 664 C CA . LEU A 1 81 ? 2.417 0.704 -6.984 1.00 89.50 81 LEU A CA 1
ATOM 665 C C . LEU A 1 81 ? 1.043 0.023 -7.085 1.00 89.50 81 LEU A C 1
ATOM 667 O O . LEU A 1 81 ? 0.185 0.237 -6.238 1.00 89.50 81 LEU A O 1
ATOM 671 N N . SER A 1 82 ? 0.830 -0.865 -8.058 1.00 88.50 82 SER A N 1
ATOM 672 C CA . SER A 1 82 ? -0.423 -1.629 -8.150 1.00 88.50 82 SER A CA 1
ATOM 673 C C . SER A 1 82 ? -0.645 -2.522 -6.923 1.00 88.50 82 SER A C 1
ATOM 675 O O . SER A 1 82 ? -1.762 -2.595 -6.413 1.00 88.50 82 SER A O 1
ATOM 677 N N . ALA A 1 83 ? 0.413 -3.155 -6.403 1.00 91.00 83 ALA A N 1
ATOM 678 C CA . ALA A 1 83 ? 0.334 -3.922 -5.160 1.00 91.00 83 ALA A CA 1
ATOM 679 C C . ALA A 1 83 ? 0.046 -3.024 -3.946 1.00 91.00 83 ALA A C 1
ATOM 681 O O . ALA A 1 83 ? -0.755 -3.402 -3.094 1.00 91.00 83 ALA A O 1
ATOM 682 N N . ILE A 1 84 ? 0.638 -1.827 -3.899 1.00 92.88 84 ILE A N 1
ATOM 683 C CA . ILE A 1 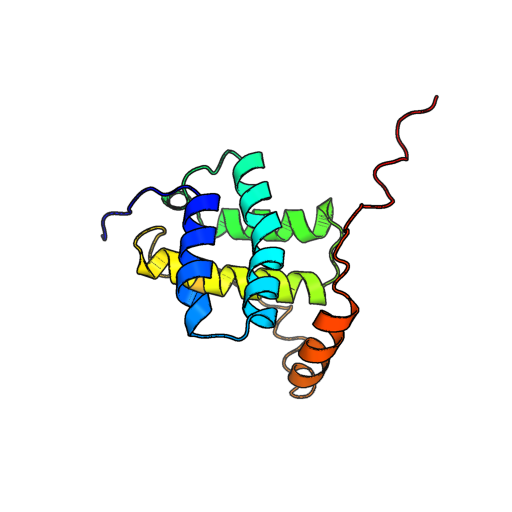84 ? 0.393 -0.846 -2.832 1.00 92.88 84 ILE A CA 1
ATOM 684 C C . ILE A 1 84 ? -1.046 -0.344 -2.861 1.00 92.88 84 ILE A C 1
ATOM 686 O O . ILE A 1 84 ? -1.668 -0.288 -1.812 1.00 92.88 84 ILE A O 1
ATOM 690 N N . ARG A 1 85 ? -1.622 -0.053 -4.035 1.00 91.38 85 ARG A N 1
ATOM 691 C CA . ARG A 1 85 ? -3.030 0.372 -4.133 1.00 91.38 85 ARG A CA 1
ATOM 692 C C . ARG A 1 85 ? -3.969 -0.653 -3.502 1.00 91.38 85 ARG A C 1
ATOM 694 O O . ARG A 1 85 ? -4.884 -0.306 -2.764 1.00 91.38 85 ARG A O 1
ATOM 701 N N . VAL A 1 86 ? -3.726 -1.925 -3.799 1.00 92.56 86 VAL A N 1
ATOM 702 C CA . VAL A 1 86 ? -4.502 -3.041 -3.256 1.00 92.56 86 VAL A CA 1
ATOM 703 C C . VAL A 1 86 ? -4.286 -3.191 -1.748 1.00 92.56 86 VAL A C 1
ATOM 705 O O . VAL A 1 86 ? -5.239 -3.462 -1.025 1.00 92.56 86 VAL A O 1
ATOM 708 N N . PHE A 1 87 ? -3.061 -2.980 -1.272 1.00 94.75 87 PHE A N 1
ATOM 709 C CA . PHE A 1 87 ? -2.746 -2.978 0.153 1.00 94.75 87 PHE A CA 1
ATOM 710 C C . PHE A 1 87 ? -3.415 -1.815 0.903 1.00 94.75 87 PHE A C 1
ATOM 712 O O . PHE A 1 87 ? -4.035 -2.048 1.930 1.00 94.75 87 PHE A O 1
ATOM 719 N N . VAL A 1 88 ? -3.387 -0.590 0.368 1.00 93.06 88 VAL A N 1
ATOM 720 C CA . VAL A 1 88 ? -4.083 0.575 0.947 1.00 93.06 88 VAL A CA 1
ATOM 721 C C . VAL A 1 88 ? -5.588 0.331 1.011 1.00 93.06 88 VAL A C 1
ATOM 723 O O . VAL A 1 88 ? -6.203 0.588 2.037 1.00 93.06 88 VAL A O 1
ATOM 726 N N . LYS A 1 89 ? -6.177 -0.268 -0.029 1.00 92.88 89 LYS A N 1
ATOM 727 C CA . LYS A 1 89 ? -7.586 -0.681 0.001 1.00 92.88 89 LYS A CA 1
ATOM 728 C C . LYS A 1 89 ? -7.884 -1.703 1.107 1.00 92.88 89 LYS A C 1
ATOM 730 O O . LYS A 1 89 ? -8.963 -1.686 1.688 1.00 92.88 89 LYS A O 1
ATOM 735 N N . PHE A 1 90 ? -6.946 -2.600 1.406 1.00 94.50 90 PHE A N 1
ATOM 736 C CA . PHE A 1 90 ? -7.069 -3.482 2.566 1.00 94.50 90 PHE A CA 1
ATOM 737 C C . PHE A 1 90 ? -6.971 -2.698 3.883 1.00 94.50 90 PHE A C 1
ATOM 739 O O . PHE A 1 90 ? -7.790 -2.929 4.767 1.00 94.50 90 PHE A O 1
ATOM 746 N N . LEU A 1 91 ? -6.042 -1.745 4.005 1.00 94.56 91 LEU A N 1
ATOM 747 C CA . LEU A 1 91 ? -5.944 -0.893 5.195 1.00 94.56 91 LEU A CA 1
ATOM 748 C C . LEU A 1 91 ? -7.257 -0.149 5.465 1.00 94.56 91 LEU A C 1
ATOM 750 O O . LEU A 1 91 ? -7.697 -0.094 6.607 1.00 94.56 91 LEU A O 1
ATOM 754 N N . GLU A 1 92 ? -7.922 0.351 4.422 1.00 93.38 92 GLU A N 1
ATOM 755 C CA . GLU A 1 92 ? -9.248 0.971 4.544 1.00 93.38 92 GLU A CA 1
ATOM 756 C C . GLU A 1 92 ? -10.280 -0.003 5.125 1.00 93.38 92 GLU A C 1
ATOM 758 O O . GLU A 1 92 ? -11.094 0.379 5.957 1.00 93.38 92 GLU A O 1
ATOM 763 N N . SER A 1 93 ? -10.241 -1.279 4.735 1.00 93.56 93 SER A N 1
ATOM 764 C CA . SER A 1 93 ? -11.196 -2.283 5.227 1.00 93.56 93 SER A CA 1
ATOM 765 C C . SER A 1 93 ? -11.025 -2.655 6.704 1.00 93.56 93 SER A C 1
ATOM 767 O O . SER A 1 93 ? -11.943 -3.226 7.288 1.00 93.56 93 SER A O 1
ATOM 769 N N . ILE A 1 94 ? -9.873 -2.335 7.302 1.00 93.56 94 ILE A N 1
ATOM 770 C CA . ILE A 1 94 ? -9.562 -2.602 8.715 1.00 93.56 94 ILE A CA 1
ATOM 771 C C . ILE A 1 94 ? -9.455 -1.320 9.555 1.00 93.56 94 ILE A C 1
ATOM 773 O O . ILE A 1 94 ? -8.921 -1.364 10.661 1.00 93.56 94 ILE A O 1
ATOM 777 N N . ASP A 1 95 ? -9.928 -0.188 9.026 1.00 92.50 95 ASP A N 1
ATOM 778 C CA . ASP A 1 95 ? -9.827 1.138 9.650 1.00 92.50 95 ASP A CA 1
ATOM 779 C C . ASP A 1 95 ? -8.376 1.598 9.915 1.00 92.50 95 ASP A C 1
ATOM 781 O O . ASP A 1 95 ? -8.127 2.379 10.828 1.00 92.50 95 ASP A O 1
ATOM 785 N N . GLY A 1 96 ? -7.397 1.125 9.136 1.00 91.19 96 GLY A N 1
ATOM 786 C CA . GLY A 1 96 ? -5.978 1.481 9.289 1.00 91.19 96 GLY A CA 1
ATOM 787 C C . GLY A 1 96 ? -5.540 2.734 8.518 1.00 91.19 96 GLY A C 1
ATOM 788 O O . GLY A 1 96 ? -4.415 3.194 8.681 1.00 91.19 96 GLY A O 1
ATOM 789 N N . VAL A 1 97 ? -6.391 3.268 7.638 1.00 92.06 97 VAL A N 1
ATOM 790 C CA . VAL A 1 97 ? -6.190 4.530 6.898 1.00 92.06 97 VAL A CA 1
ATOM 791 C C . VAL A 1 97 ? -7.543 5.193 6.637 1.00 92.06 97 VAL A C 1
ATOM 793 O O . VAL A 1 97 ? -8.591 4.553 6.745 1.00 92.06 97 VAL A O 1
ATOM 796 N N . GLU A 1 98 ? -7.529 6.464 6.236 1.00 89.25 98 GLU A N 1
ATOM 797 C CA . GLU A 1 98 ? -8.734 7.161 5.785 1.00 89.25 98 GLU A CA 1
ATOM 798 C C . GLU A 1 98 ? -9.368 6.482 4.553 1.00 89.25 98 GLU A C 1
ATOM 800 O O . GLU A 1 98 ? -8.684 6.096 3.603 1.00 89.25 98 GLU A O 1
ATOM 805 N N . GLN A 1 99 ? -10.699 6.365 4.564 1.00 89.56 99 GLN A N 1
ATOM 806 C CA . GLN A 1 99 ? -11.476 5.786 3.465 1.00 89.56 99 GLN A CA 1
ATOM 807 C C . GLN A 1 99 ? -11.268 6.563 2.156 1.00 89.56 99 GLN A C 1
ATOM 809 O O . GLN A 1 99 ? -11.316 7.793 2.138 1.00 89.56 99 GLN A O 1
ATOM 814 N N . GLY A 1 100 ? -11.092 5.848 1.041 1.00 85.12 100 GLY A N 1
ATOM 815 C CA . GLY A 1 100 ? -10.901 6.452 -0.284 1.00 85.12 100 GLY A CA 1
ATOM 816 C C . GLY A 1 100 ? -9.472 6.924 -0.584 1.00 85.12 100 GLY A C 1
ATOM 817 O O . GLY A 1 100 ? -9.211 7.447 -1.672 1.00 85.12 100 GLY A O 1
ATOM 818 N N . LEU A 1 101 ? -8.510 6.705 0.319 1.00 87.00 101 LEU A N 1
ATOM 819 C CA . LEU A 1 101 ? -7.093 6.965 0.059 1.00 87.00 101 LEU A CA 1
ATOM 820 C C . LEU A 1 101 ? -6.571 6.175 -1.157 1.00 87.00 101 LEU A C 1
ATOM 822 O O . LEU A 1 101 ? -5.760 6.688 -1.931 1.00 87.00 101 LEU A O 1
ATOM 826 N N . HIS A 1 102 ? -7.062 4.955 -1.378 1.00 84.94 102 HIS A N 1
ATOM 827 C CA . HIS A 1 102 ? -6.692 4.103 -2.509 1.00 84.94 102 HIS A CA 1
ATOM 828 C C . HIS A 1 102 ? -7.117 4.661 -3.878 1.00 84.94 102 HIS A C 1
ATOM 830 O O . HIS A 1 102 ? -6.541 4.262 -4.897 1.00 84.94 102 HIS A O 1
ATOM 836 N N . ASP A 1 103 ? -8.112 5.550 -3.917 1.00 81.56 103 ASP A N 1
ATOM 837 C CA . ASP A 1 103 ? -8.576 6.223 -5.135 1.00 81.56 103 ASP A CA 1
ATOM 838 C C . ASP A 1 103 ? -7.823 7.529 -5.379 1.00 81.56 103 ASP A C 1
ATOM 840 O O . ASP A 1 103 ? -7.460 7.837 -6.515 1.00 81.56 103 ASP A O 1
ATOM 844 N N . ASN A 1 104 ? -7.478 8.237 -4.301 1.00 75.06 104 ASN A N 1
ATOM 845 C CA . ASN A 1 104 ? -6.571 9.386 -4.347 1.00 75.06 104 ASN A CA 1
ATOM 846 C C . ASN A 1 104 ? -5.136 8.985 -4.703 1.00 75.06 104 ASN A C 1
ATOM 848 O O . ASN A 1 104 ? -4.342 9.815 -5.153 1.00 75.06 104 ASN A O 1
ATOM 852 N N . PHE A 1 105 ? -4.798 7.705 -4.535 1.00 71.81 105 PHE A N 1
ATOM 853 C CA . PHE A 1 105 ? -3.574 7.125 -5.053 1.00 71.81 105 PHE A CA 1
ATOM 854 C C . PHE A 1 105 ? -3.652 7.002 -6.574 1.00 71.81 105 PHE A C 1
ATOM 856 O O . PHE A 1 105 ? -3.828 5.928 -7.157 1.00 71.81 105 PHE A O 1
ATOM 863 N N . VAL A 1 106 ? -3.501 8.148 -7.233 1.00 62.88 106 VAL A N 1
ATOM 864 C CA . VAL A 1 106 ? -3.362 8.236 -8.675 1.00 62.88 106 VAL A CA 1
ATOM 865 C C . VAL A 1 106 ? -2.118 7.434 -9.036 1.00 62.88 106 VAL A C 1
ATOM 867 O O . VAL A 1 106 ? -0.981 7.887 -8.857 1.00 62.88 106 VAL A O 1
ATOM 870 N N . LEU A 1 107 ? -2.334 6.244 -9.604 1.00 61.06 107 LEU A N 1
ATOM 871 C CA . LEU A 1 107 ? -1.323 5.448 -10.299 1.00 61.06 107 LEU A CA 1
ATOM 872 C C . LEU A 1 107 ? -0.928 6.148 -11.615 1.00 61.06 107 LEU A C 1
ATOM 874 O O . LEU A 1 107 ? -0.869 5.558 -12.678 1.00 61.06 107 LEU A O 1
ATOM 878 N N . THR A 1 108 ? -0.642 7.442 -11.517 1.00 51.31 108 THR A N 1
ATOM 879 C CA . THR A 1 108 ? -0.242 8.415 -12.528 1.00 51.31 108 THR A CA 1
ATOM 880 C C . THR A 1 108 ? -1.266 8.644 -13.658 1.00 51.31 108 THR A C 1
ATOM 882 O O . THR A 1 108 ? -1.593 7.751 -14.439 1.00 51.31 108 THR A O 1
ATOM 885 N N . GLY A 1 109 ? -1.694 9.893 -13.823 1.00 45.88 109 GLY A N 1
ATOM 886 C CA . GLY A 1 109 ? -2.251 10.390 -15.081 1.00 45.88 109 GLY A CA 1
ATOM 887 C C . GLY A 1 109 ? -1.166 10.585 -16.142 1.00 45.88 109 GLY A C 1
ATOM 888 O O . GLY A 1 109 ? -0.948 11.714 -16.537 1.00 45.88 109 GLY A O 1
ATOM 889 N N . ASN A 1 110 ? -0.433 9.521 -16.504 1.00 46.84 110 ASN A N 1
ATOM 890 C CA . ASN A 1 110 ? 0.355 9.397 -17.750 1.00 46.84 110 ASN A CA 1
ATOM 891 C C . ASN A 1 110 ? 0.960 7.983 -17.928 1.00 46.84 110 ASN A C 1
ATOM 893 O O . ASN A 1 110 ? 1.108 7.526 -19.051 1.00 46.84 110 ASN A O 1
ATOM 897 N N . VAL A 1 111 ? 1.243 7.219 -16.857 1.00 49.84 111 VAL A N 1
ATOM 898 C CA . VAL A 1 111 ? 1.710 5.811 -16.983 1.00 49.84 111 VAL A CA 1
ATOM 899 C C . VAL A 1 111 ? 0.564 4.858 -17.339 1.00 49.84 111 VAL A C 1
ATOM 901 O O . VAL A 1 111 ? 0.821 3.772 -17.853 1.00 49.84 111 VAL A O 1
ATOM 904 N N . TYR A 1 112 ? -0.702 5.220 -17.094 1.00 49.09 112 TYR A N 1
ATOM 905 C CA . TYR A 1 112 ? -1.829 4.451 -17.639 1.00 49.09 112 TYR A CA 1
ATOM 906 C C . TYR A 1 112 ? -2.094 4.772 -19.108 1.00 49.09 112 TYR A C 1
ATOM 908 O O . TYR A 1 112 ? -2.313 3.829 -19.857 1.00 49.09 112 TYR A O 1
ATOM 916 N N . ASP A 1 113 ? -2.004 6.039 -19.514 1.00 45.91 113 ASP A N 1
ATOM 917 C CA . ASP A 1 113 ? -2.380 6.490 -20.861 1.00 45.91 113 ASP A CA 1
ATOM 918 C C . ASP A 1 113 ? -1.464 5.918 -21.961 1.00 45.91 113 ASP A C 1
ATOM 920 O O . ASP A 1 113 ? -1.941 5.461 -22.993 1.00 45.91 113 ASP A O 1
ATOM 924 N N . GLU A 1 114 ? -0.156 5.792 -21.698 1.00 45.41 114 GLU A N 1
ATOM 925 C CA . GLU A 1 114 ? 0.787 5.159 -22.641 1.00 45.41 114 GLU A CA 1
ATOM 926 C C . GLU A 1 114 ? 0.705 3.615 -22.685 1.00 45.41 114 GLU A C 1
ATOM 928 O O . GLU A 1 114 ? 1.246 2.995 -23.596 1.00 45.41 114 GLU A O 1
ATOM 933 N N . PHE A 1 115 ? 0.047 2.961 -21.719 1.00 43.19 115 PHE A N 1
ATOM 934 C CA . PHE A 1 115 ? 0.058 1.492 -21.560 1.00 43.19 115 PHE A CA 1
ATOM 935 C C . PHE A 1 115 ? -1.325 0.830 -21.682 1.00 43.19 115 PHE A C 1
ATOM 937 O O . PHE A 1 115 ? -1.424 -0.394 -21.593 1.00 43.19 115 PHE A O 1
ATOM 944 N N . THR A 1 116 ? -2.405 1.592 -21.867 1.00 48.44 116 THR A N 1
ATOM 945 C CA . THR A 1 116 ? -3.766 1.064 -22.090 1.00 48.44 116 THR A CA 1
ATOM 946 C C . THR A 1 116 ? -4.014 0.585 -23.520 1.00 48.44 116 THR A C 1
ATOM 948 O O . THR A 1 116 ? -5.143 0.207 -23.834 1.00 48.44 116 THR A O 1
ATOM 951 N N . SER A 1 117 ? -2.982 0.480 -24.366 1.00 43.78 117 SER A N 1
ATOM 952 C CA . SER A 1 117 ? -3.099 -0.382 -25.541 1.00 43.78 117 SER A CA 1
ATOM 953 C C . SER A 1 117 ? -3.273 -1.831 -25.072 1.00 43.78 117 SER A C 1
ATOM 955 O O . SER A 1 117 ? -2.487 -2.360 -24.281 1.00 43.78 117 SER A O 1
ATOM 957 N N . VAL A 1 118 ? -4.356 -2.452 -25.534 1.00 46.59 118 VAL A N 1
ATOM 958 C CA . VAL A 1 118 ? -4.939 -3.730 -25.088 1.00 46.59 118 VAL A CA 1
ATOM 959 C C . VAL A 1 118 ? -3.936 -4.907 -25.096 1.00 46.59 118 VAL A C 1
ATOM 961 O O . VAL A 1 118 ? -4.154 -5.910 -24.419 1.00 46.59 118 VAL A O 1
ATOM 964 N N . GLU A 1 119 ? -2.786 -4.759 -25.757 1.00 46.28 119 GLU A N 1
ATOM 965 C CA . GLU A 1 119 ? -1.702 -5.748 -25.846 1.00 46.28 119 GLU A CA 1
ATOM 966 C C . GLU A 1 119 ? -0.862 -5.912 -24.558 1.00 46.28 119 GLU A C 1
ATOM 968 O O . GLU A 1 119 ? -0.347 -7.001 -24.287 1.00 46.28 119 GLU A O 1
ATOM 973 N N . SER A 1 120 ? -0.772 -4.890 -23.694 1.00 49.59 120 SER A N 1
ATOM 974 C CA . SER A 1 120 ? 0.183 -4.886 -22.564 1.00 49.59 120 SER A CA 1
ATOM 975 C C . SER A 1 120 ? -0.198 -5.778 -21.372 1.00 49.59 120 SER A C 1
ATOM 977 O O . SER A 1 120 ? 0.657 -6.110 -20.549 1.00 49.59 120 SER A O 1
ATOM 979 N N . ARG A 1 121 ? -1.459 -6.220 -21.251 1.00 44.09 121 ARG A N 1
ATOM 980 C CA . ARG A 1 121 ? -1.882 -7.094 -20.134 1.00 44.09 121 ARG A CA 1
ATOM 981 C C . ARG A 1 121 ? -1.192 -8.463 -20.147 1.00 44.09 121 ARG A C 1
ATOM 983 O O . ARG A 1 121 ? -1.015 -9.045 -19.082 1.00 44.09 121 ARG A O 1
ATOM 990 N N . SER A 1 122 ? -0.801 -8.962 -21.322 1.00 37.59 122 SER A N 1
ATOM 991 C CA . SER A 1 122 ? -0.160 -10.278 -21.471 1.00 37.59 122 SER A CA 1
ATOM 992 C C . SER A 1 122 ? 1.361 -10.245 -21.258 1.00 37.59 122 SER A C 1
ATOM 994 O O . SER A 1 122 ? 1.929 -11.209 -20.743 1.00 37.59 122 SER A O 1
ATOM 996 N N . THR A 1 123 ? 2.011 -9.122 -21.575 1.00 41.94 123 THR A N 1
ATOM 997 C CA . THR A 1 123 ? 3.465 -8.931 -21.437 1.00 41.94 123 THR A CA 1
ATOM 998 C C . THR A 1 123 ? 3.875 -8.719 -19.981 1.00 41.94 123 THR A C 1
ATOM 1000 O O . THR A 1 123 ? 4.813 -9.355 -19.508 1.00 41.94 123 THR A O 1
ATOM 1003 N N . VAL A 1 124 ? 3.101 -7.930 -19.222 1.00 48.53 124 VAL A N 1
ATOM 1004 C CA . VAL A 1 124 ? 3.396 -7.637 -17.806 1.00 48.53 124 VAL A CA 1
ATOM 1005 C C . VAL A 1 124 ? 3.386 -8.904 -16.941 1.00 48.53 124 VAL A C 1
ATOM 1007 O O . VAL A 1 124 ? 4.144 -8.987 -15.983 1.00 48.53 124 VAL A O 1
ATOM 1010 N N . VAL A 1 125 ? 2.577 -9.917 -17.269 1.00 47.66 125 VAL A N 1
ATOM 1011 C CA . VAL A 1 125 ? 2.562 -11.183 -16.512 1.00 47.66 125 VAL A CA 1
ATOM 1012 C C . VAL A 1 125 ? 3.868 -11.966 -16.696 1.00 47.66 125 VAL A C 1
ATOM 1014 O O . VAL A 1 125 ? 4.377 -12.504 -15.717 1.00 47.66 125 VAL A O 1
ATOM 1017 N N . ARG A 1 126 ? 4.434 -11.989 -17.911 1.00 39.31 126 ARG A N 1
ATOM 1018 C CA . ARG A 1 126 ? 5.682 -12.714 -18.212 1.00 39.31 126 ARG A CA 1
ATOM 1019 C C . ARG A 1 126 ? 6.914 -11.971 -17.694 1.00 39.31 126 ARG A C 1
ATOM 1021 O O . ARG A 1 126 ? 7.732 -12.535 -16.982 1.00 39.31 126 ARG A O 1
ATOM 1028 N N . GLU A 1 127 ? 6.987 -10.672 -17.947 1.00 38.44 127 GLU A N 1
ATOM 1029 C CA . GLU A 1 127 ? 8.178 -9.867 -17.651 1.00 38.44 127 GLU A CA 1
ATOM 1030 C C . GLU A 1 127 ? 8.393 -9.643 -16.144 1.00 38.44 127 GLU A C 1
ATOM 1032 O O . GLU A 1 127 ? 9.516 -9.484 -15.671 1.00 38.44 127 GLU A O 1
ATOM 1037 N N . VAL A 1 128 ? 7.315 -9.697 -15.357 1.00 49.22 128 VAL A N 1
ATOM 1038 C CA . VAL A 1 128 ? 7.366 -9.656 -13.889 1.00 49.22 128 VAL A CA 1
ATOM 1039 C C . VAL A 1 128 ? 7.907 -10.955 -13.281 1.00 49.22 128 VAL A C 1
ATOM 1041 O O . VAL A 1 128 ? 8.439 -10.911 -12.173 1.00 49.22 128 VAL A O 1
ATOM 1044 N N . GLN A 1 129 ? 7.787 -12.094 -13.971 1.00 47.62 129 GLN A N 1
ATOM 1045 C CA . GLN A 1 129 ? 8.423 -13.347 -13.552 1.00 47.62 129 GLN A CA 1
ATOM 1046 C C . GLN A 1 129 ? 9.913 -13.373 -13.915 1.00 47.62 129 GLN A C 1
ATOM 1048 O O . GLN A 1 129 ? 10.703 -13.855 -13.107 1.00 47.62 129 GLN A O 1
ATOM 1053 N N . ASP A 1 130 ? 10.302 -12.784 -15.049 1.00 39.38 130 ASP A N 1
ATOM 1054 C CA . ASP A 1 130 ? 11.695 -12.786 -15.521 1.00 39.38 130 ASP A CA 1
ATOM 1055 C C . ASP A 1 130 ? 12.581 -11.709 -14.858 1.00 39.38 130 ASP A C 1
ATOM 1057 O O . ASP A 1 130 ? 13.755 -11.955 -14.589 1.00 39.38 130 ASP A O 1
ATOM 1061 N N . ASN A 1 131 ? 12.033 -10.535 -14.511 1.00 40.94 131 ASN A N 1
ATOM 1062 C CA . ASN A 1 131 ? 12.781 -9.450 -13.843 1.00 40.94 131 ASN A CA 1
ATOM 1063 C C . ASN A 1 131 ? 12.752 -9.517 -12.306 1.00 40.94 131 ASN A C 1
ATOM 1065 O O . ASN A 1 131 ? 13.233 -8.612 -11.614 1.00 40.94 131 ASN A O 1
ATOM 1069 N N . TYR A 1 132 ? 12.185 -10.582 -11.746 1.00 40.78 132 TYR A N 1
ATOM 1070 C CA . TYR A 1 132 ? 12.210 -10.838 -10.315 1.00 40.78 132 TYR A CA 1
ATOM 1071 C C . TYR A 1 132 ? 13.603 -11.348 -9.902 1.00 40.78 132 TYR A C 1
ATOM 1073 O O . TYR A 1 132 ? 13.869 -12.547 -9.900 1.00 40.78 132 TYR A O 1
ATOM 1081 N N . SER A 1 133 ? 14.511 -10.431 -9.545 1.00 41.22 133 SER A N 1
ATOM 1082 C CA . SER A 1 133 ? 15.780 -10.793 -8.898 1.00 41.22 133 SER A CA 1
ATOM 1083 C C . SER A 1 133 ? 15.572 -10.919 -7.380 1.00 41.22 133 SER A C 1
ATOM 1085 O O . SER A 1 133 ? 15.345 -9.907 -6.711 1.00 41.22 133 SER A O 1
ATOM 1087 N N . PRO A 1 134 ? 15.669 -12.128 -6.789 1.00 38.66 134 PRO A N 1
ATOM 1088 C CA . PRO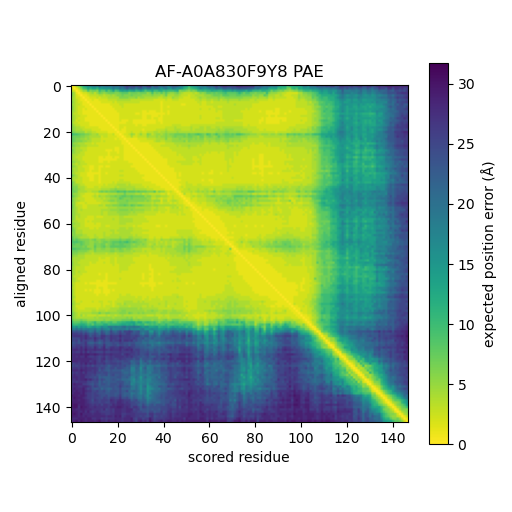 A 1 134 ? 15.468 -12.341 -5.352 1.00 38.66 134 PRO A CA 1
ATOM 1089 C C . PRO A 1 134 ? 16.564 -11.702 -4.479 1.00 38.66 134 PRO A C 1
ATOM 1091 O O . PRO A 1 134 ? 16.408 -11.615 -3.263 1.00 38.66 134 PRO A O 1
ATOM 1094 N N . ASN A 1 135 ? 17.655 -11.224 -5.086 1.00 36.66 135 ASN A N 1
ATOM 1095 C CA . ASN A 1 135 ? 18.755 -10.528 -4.428 1.00 36.66 135 ASN A CA 1
ATOM 1096 C C . ASN A 1 135 ? 19.007 -9.184 -5.119 1.00 36.66 135 ASN A C 1
ATOM 1098 O O . ASN A 1 135 ? 19.977 -9.027 -5.858 1.00 36.66 135 ASN A O 1
ATOM 1102 N N . GLY A 1 136 ? 18.159 -8.191 -4.854 1.00 39.19 136 GLY A N 1
ATOM 1103 C CA . GLY A 1 136 ? 18.452 -6.792 -5.166 1.00 39.19 136 GLY A CA 1
ATOM 1104 C C . GLY A 1 136 ? 19.595 -6.249 -4.301 1.00 39.19 136 GLY A C 1
ATOM 1105 O O . GLY A 1 136 ? 19.376 -5.387 -3.458 1.00 39.19 136 GLY A O 1
ATOM 1106 N N . ARG A 1 137 ? 20.818 -6.765 -4.474 1.00 36.56 137 ARG A N 1
ATOM 1107 C CA . ARG A 1 137 ? 22.027 -6.006 -4.144 1.00 36.56 137 ARG A CA 1
ATOM 1108 C C . ARG A 1 137 ? 22.176 -4.961 -5.240 1.00 36.56 137 ARG A C 1
ATOM 1110 O O . ARG A 1 137 ? 22.432 -5.319 -6.383 1.00 36.56 137 ARG A O 1
ATOM 1117 N N . ASN A 1 138 ? 21.995 -3.695 -4.885 1.00 37.25 138 ASN A N 1
ATOM 1118 C CA . ASN A 1 138 ? 22.324 -2.572 -5.750 1.00 37.25 138 ASN A CA 1
ATOM 1119 C C . ASN A 1 138 ? 23.836 -2.630 -6.079 1.00 37.25 138 ASN A C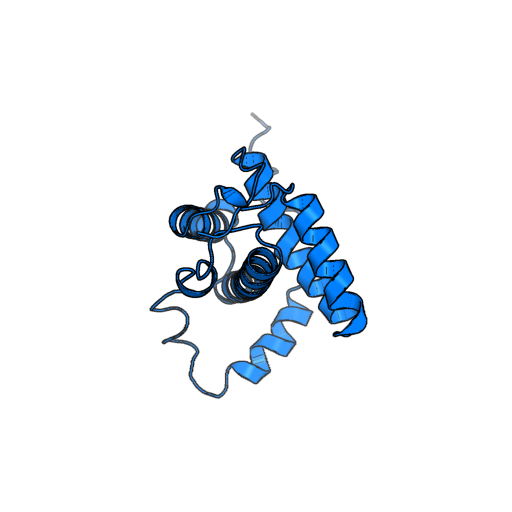 1
ATOM 1121 O O . ASN A 1 138 ? 24.643 -2.513 -5.150 1.00 37.25 138 ASN A O 1
ATOM 1125 N N . PRO A 1 139 ? 24.258 -2.825 -7.346 1.00 36.03 139 PRO A N 1
ATOM 1126 C CA . PRO A 1 139 ? 25.677 -2.848 -7.709 1.00 36.03 139 PRO A CA 1
ATOM 1127 C C . PRO A 1 139 ? 26.385 -1.501 -7.489 1.00 36.03 139 PRO A C 1
ATOM 1129 O O . PRO A 1 139 ? 27.610 -1.454 -7.516 1.00 36.03 139 PRO A O 1
ATOM 1132 N N . LEU A 1 140 ? 25.644 -0.414 -7.240 1.00 38.50 140 LEU A N 1
ATOM 1133 C CA . LEU A 1 140 ? 26.197 0.935 -7.088 1.00 38.50 140 LEU A CA 1
ATOM 1134 C C . LEU A 1 140 ? 26.469 1.350 -5.630 1.00 38.50 140 LEU A C 1
ATOM 1136 O O . LEU A 1 140 ? 26.983 2.435 -5.388 1.00 38.50 140 LEU A O 1
ATOM 1140 N N . SER A 1 141 ? 26.240 0.471 -4.646 1.00 42.00 141 SER A N 1
ATOM 1141 C CA . SER A 1 141 ? 26.562 0.741 -3.230 1.00 42.00 141 SER A CA 1
ATOM 1142 C C . SER A 1 141 ? 28.038 0.483 -2.848 1.00 42.00 141 SER A C 1
ATOM 1144 O O . SER A 1 141 ? 28.370 0.489 -1.663 1.00 42.00 141 SER A O 1
ATOM 1146 N N . GLN A 1 142 ? 28.937 0.238 -3.809 1.00 37.38 142 GLN A N 1
ATOM 1147 C CA . GLN A 1 142 ? 30.360 -0.072 -3.560 1.00 37.38 142 GLN A CA 1
ATOM 1148 C C . GLN A 1 142 ? 31.342 0.938 -4.184 1.00 37.38 142 GLN A C 1
ATOM 1150 O O . GLN A 1 142 ? 32.503 0.609 -4.405 1.00 37.38 142 GLN A O 1
ATOM 1155 N N . ALA A 1 143 ? 30.917 2.176 -4.457 1.00 41.94 143 ALA A N 1
ATOM 1156 C CA . ALA A 1 143 ? 31.782 3.189 -5.079 1.00 41.94 143 ALA A CA 1
ATOM 1157 C C . ALA A 1 143 ? 32.068 4.429 -4.208 1.00 41.94 143 ALA A C 1
ATOM 1159 O O . ALA A 1 143 ? 32.310 5.510 -4.739 1.00 41.94 143 ALA A O 1
ATOM 1160 N N . SER A 1 144 ? 32.065 4.325 -2.872 1.00 43.94 144 SER A N 1
ATOM 1161 C CA . SER A 1 144 ? 32.464 5.469 -2.019 1.00 43.94 144 SER A CA 1
ATOM 1162 C C . SER A 1 144 ? 33.195 5.095 -0.729 1.00 43.94 144 SER A C 1
ATOM 1164 O O . SER A 1 144 ? 33.027 5.744 0.300 1.00 43.94 144 SER A O 1
ATOM 1166 N N . ARG A 1 145 ? 34.047 4.067 -0.770 1.00 43.38 145 ARG A N 1
ATOM 1167 C CA . ARG A 1 145 ? 35.123 3.891 0.218 1.00 43.38 145 ARG A CA 1
ATOM 1168 C C . ARG A 1 145 ? 36.373 3.362 -0.470 1.00 43.38 145 ARG A C 1
ATOM 1170 O O . ARG A 1 145 ? 36.597 2.163 -0.466 1.00 43.38 145 ARG A O 1
ATOM 1177 N N . SER A 1 146 ? 37.126 4.276 -1.075 1.00 40.44 146 SER A N 1
ATOM 1178 C CA . SER A 1 146 ? 38.585 4.218 -1.231 1.00 40.44 146 SER A CA 1
ATOM 1179 C C . SER A 1 146 ? 39.048 5.439 -2.026 1.00 40.44 146 SER A C 1
ATOM 1181 O O . SER A 1 146 ? 39.030 5.412 -3.254 1.00 40.44 146 SER A O 1
ATOM 1183 N N . LEU A 1 147 ? 39.405 6.506 -1.307 1.00 39.00 147 LEU A N 1
ATOM 1184 C CA . LEU A 1 147 ? 40.695 7.215 -1.340 1.00 39.00 147 LEU A CA 1
ATOM 1185 C C . LEU A 1 147 ? 40.608 8.443 -0.429 1.00 39.00 147 LEU A C 1
ATOM 1187 O O . LEU A 1 147 ? 39.684 9.259 -0.629 1.00 39.00 147 LEU A O 1
#

Foldseek 3Di:
DDDADWDFLVRLLVVVLVVCPVVDDPVVSVLLSVLCVVVSVVCVVVVVGALQPDALVVLVVSLVCCCPVVVDDLLSSLSSLVSVLVSVVSCVVRRRYDPCRSVSNPSDPPSCVVQPPVPNVVVSVVVSVVPDDVDPPPPPPPPPPDD